Protein AF-A0A354J749-F1 (afdb_monomer_lite)

Sequence (103 aa):
MAEAYRGFKNGIGDCFTYFTVSQVLLDRAGIENIGLTREGGRTRHYWSLINCGEGWYHFDATPNKDHRESFYLTESEAEKLTEIRGNNYYVYDKTSIDVTPEE

Foldseek 3Di:
DVLLVVCVVPVDDAQVSQAVVVVVVCVVVVWDKDKFWFDFFDDIHIWIWTDPPPFTATGGPGQDPVNDDGHRHFPVRLVVVCVVVPRSHPHGDPVVDPGDTHD

Radius of gyration: 13.26 Å; chains: 1; bounding box: 29×29×32 Å

Structure (mmCIF, N/CA/C/O backbone):
data_AF-A0A354J749-F1
#
_entry.id   AF-A0A354J749-F1
#
loop_
_atom_site.group_PDB
_atom_site.id
_atom_site.type_symbol
_atom_site.label_atom_id
_atom_site.label_alt_id
_atom_site.label_comp_id
_atom_site.label_asym_id
_atom_site.label_entity_id
_atom_site.label_seq_id
_atom_site.pdbx_PDB_ins_code
_atom_site.Cartn_x
_atom_site.Cartn_y
_atom_site.Cartn_z
_atom_site.occupancy
_atom_site.B_iso_or_equiv
_atom_site.auth_seq_id
_atom_site.auth_comp_id
_atom_site.auth_asym_id
_atom_site.auth_atom_id
_atom_site.pdbx_PDB_model_num
ATOM 1 N N . MET A 1 1 ? -7.365 -3.901 -14.742 1.00 67.62 1 MET A N 1
ATOM 2 C CA . MET A 1 1 ? -7.446 -5.333 -15.123 1.00 67.62 1 MET A CA 1
ATOM 3 C C . MET A 1 1 ? -6.322 -5.808 -16.045 1.00 67.62 1 MET A C 1
ATOM 5 O O . MET A 1 1 ? -5.784 -6.872 -15.776 1.00 67.62 1 MET A O 1
ATOM 9 N N . ALA A 1 2 ? -5.937 -5.075 -17.102 1.00 89.12 2 ALA A N 1
ATOM 10 C CA . ALA A 1 2 ? -4.882 -5.536 -18.023 1.00 89.12 2 ALA A CA 1
ATOM 11 C C . ALA A 1 2 ? -3.532 -5.817 -17.329 1.00 89.12 2 ALA A C 1
ATOM 13 O O . ALA A 1 2 ? -2.897 -6.830 -17.614 1.00 89.12 2 ALA A O 1
ATOM 14 N N . GLU A 1 3 ? -3.134 -4.960 -16.382 1.00 91.94 3 GLU A N 1
ATOM 15 C CA . GLU A 1 3 ? -1.877 -5.131 -15.648 1.00 91.94 3 GLU A CA 1
ATOM 16 C C . GLU A 1 3 ? -1.909 -6.327 -14.684 1.00 91.94 3 GLU A C 1
ATOM 18 O O . GLU A 1 3 ? -1.020 -7.169 -14.728 1.00 91.94 3 GLU A O 1
ATOM 23 N N . ALA A 1 4 ? -2.985 -6.487 -13.909 1.00 89.19 4 ALA A N 1
ATOM 24 C CA . ALA A 1 4 ? -3.172 -7.663 -13.059 1.00 89.19 4 ALA A CA 1
ATOM 25 C C . ALA A 1 4 ? -3.111 -8.972 -13.870 1.00 89.19 4 ALA A C 1
ATOM 27 O O . ALA A 1 4 ? -2.426 -9.917 -13.485 1.00 89.19 4 ALA A O 1
ATOM 28 N N . TYR A 1 5 ? -3.760 -9.013 -15.041 1.00 91.62 5 TYR A N 1
ATOM 29 C CA . TYR A 1 5 ? -3.683 -10.162 -15.948 1.00 91.62 5 TYR A CA 1
ATOM 30 C C . TYR A 1 5 ? -2.244 -10.440 -16.410 1.00 91.62 5 TYR A C 1
ATOM 32 O O . TYR A 1 5 ? -1.817 -11.595 -16.418 1.00 91.62 5 TYR A O 1
ATOM 40 N N . ARG A 1 6 ? -1.481 -9.396 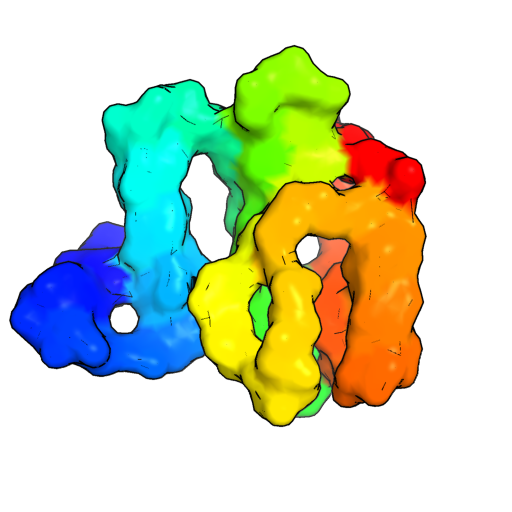-16.768 1.00 92.88 6 ARG A N 1
ATOM 41 C CA . ARG A 1 6 ? -0.061 -9.519 -17.131 1.00 92.88 6 ARG A CA 1
ATOM 42 C C . ARG A 1 6 ? 0.760 -10.086 -15.971 1.00 92.88 6 ARG A C 1
ATOM 44 O O . ARG A 1 6 ? 1.537 -11.011 -16.200 1.00 92.88 6 ARG A O 1
ATOM 51 N N . GLY A 1 7 ? 0.547 -9.576 -14.758 1.00 91.00 7 GLY A N 1
ATOM 52 C CA . GLY A 1 7 ? 1.196 -10.049 -13.536 1.00 91.00 7 GLY A CA 1
ATOM 53 C C . GLY A 1 7 ? 0.939 -11.533 -13.280 1.00 91.00 7 GLY A C 1
ATOM 54 O O . GLY A 1 7 ? 1.889 -12.302 -13.151 1.00 91.00 7 GLY A O 1
ATOM 55 N N . PHE A 1 8 ? -0.326 -11.967 -13.318 1.00 91.56 8 PHE A N 1
ATOM 56 C CA . PHE A 1 8 ? -0.682 -13.383 -13.164 1.00 91.56 8 PHE A CA 1
ATOM 57 C C . PHE A 1 8 ? -0.100 -14.273 -14.264 1.00 91.56 8 PHE A C 1
ATOM 59 O O . PHE A 1 8 ? 0.349 -15.382 -13.988 1.00 91.56 8 PHE A O 1
ATOM 66 N N . LYS A 1 9 ? -0.116 -13.809 -15.518 1.00 94.50 9 LYS A N 1
ATOM 67 C CA . LYS A 1 9 ? 0.330 -14.608 -16.664 1.00 94.50 9 LYS A CA 1
ATOM 68 C C . LYS A 1 9 ? 1.847 -14.778 -16.713 1.00 94.50 9 LYS A C 1
ATOM 70 O O . LYS A 1 9 ? 2.321 -15.855 -17.062 1.00 94.50 9 LYS A O 1
ATOM 75 N N . ASN A 1 10 ? 2.591 -13.713 -16.426 1.00 93.00 10 ASN A N 1
ATOM 76 C CA . ASN A 1 10 ? 4.032 -13.667 -16.665 1.00 93.00 10 ASN A CA 1
ATOM 77 C C . ASN A 1 10 ? 4.864 -13.826 -15.387 1.00 93.00 10 ASN A C 1
ATOM 79 O O . ASN A 1 10 ? 6.058 -14.086 -15.495 1.00 93.00 10 ASN A O 1
ATOM 83 N N . GLY A 1 11 ? 4.276 -13.639 -14.199 1.00 88.38 11 GLY A N 1
ATOM 84 C CA . GLY A 1 11 ? 4.992 -13.731 -12.921 1.00 88.38 11 GLY A CA 1
ATOM 85 C C . GLY A 1 11 ? 6.068 -12.656 -12.720 1.00 88.38 11 GLY A C 1
ATOM 86 O O . GLY A 1 11 ? 6.979 -12.843 -11.921 1.00 88.38 11 GLY A O 1
ATOM 87 N N . ILE A 1 12 ? 6.001 -11.550 -13.468 1.00 86.31 12 ILE A N 1
ATOM 88 C CA . ILE A 1 12 ? 6.964 -10.441 -13.431 1.00 86.31 12 ILE A CA 1
ATOM 89 C C . ILE A 1 12 ? 6.180 -9.135 -13.328 1.00 86.31 12 ILE A C 1
ATOM 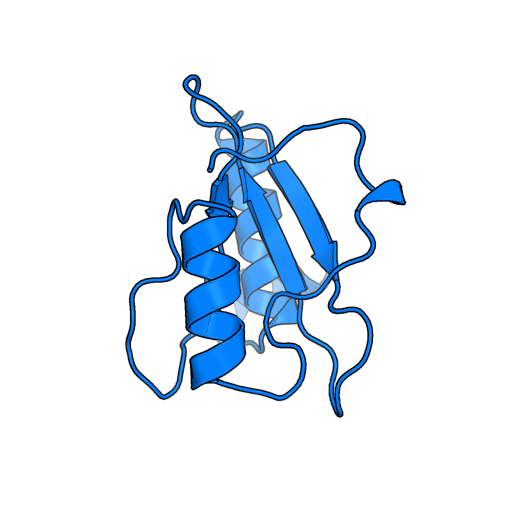91 O O . ILE A 1 12 ? 5.170 -8.970 -14.016 1.00 86.31 12 ILE A O 1
ATOM 95 N N . GLY A 1 13 ? 6.664 -8.202 -12.508 1.00 87.81 13 GLY A N 1
ATOM 96 C CA . GLY A 1 13 ? 5.993 -6.930 -12.287 1.00 87.81 13 GLY A CA 1
ATOM 97 C C . GLY A 1 13 ? 6.807 -5.905 -11.504 1.00 87.81 13 GLY A C 1
ATOM 98 O O . GLY A 1 13 ? 7.840 -6.212 -10.909 1.00 87.81 13 GLY A O 1
ATOM 99 N N . ASP A 1 14 ? 6.304 -4.678 -11.521 1.00 89.06 14 ASP A N 1
ATOM 100 C CA . ASP A 1 14 ? 6.731 -3.545 -10.699 1.00 89.06 14 ASP A CA 1
ATOM 101 C C . ASP A 1 14 ? 5.676 -3.212 -9.624 1.00 89.06 14 ASP A C 1
ATOM 103 O O . ASP A 1 14 ? 4.684 -3.928 -9.484 1.00 89.06 14 ASP A O 1
ATOM 107 N N . CYS A 1 15 ? 5.868 -2.120 -8.871 1.00 89.38 15 CYS A N 1
ATOM 108 C CA . CYS A 1 15 ? 4.931 -1.687 -7.822 1.00 89.38 15 CYS A CA 1
ATOM 109 C C . CYS A 1 15 ? 3.473 -1.613 -8.305 1.00 89.38 15 CYS A C 1
ATOM 111 O O . CYS A 1 15 ? 2.572 -2.092 -7.625 1.00 89.38 15 CYS A O 1
ATOM 113 N N . PHE A 1 16 ? 3.233 -1.102 -9.517 1.00 91.94 16 PHE A N 1
ATOM 114 C CA . PHE A 1 16 ? 1.889 -1.012 -10.079 1.00 91.94 16 PHE A CA 1
ATOM 115 C C . PHE A 1 16 ? 1.317 -2.399 -10.402 1.00 91.94 16 PHE A C 1
ATOM 117 O O . PHE A 1 16 ? 0.128 -2.660 -10.209 1.00 91.94 16 PHE A O 1
ATOM 124 N N . THR A 1 17 ? 2.169 -3.324 -10.836 1.00 93.94 17 THR A N 1
ATOM 125 C CA . THR A 1 17 ? 1.777 -4.716 -11.069 1.00 93.94 17 THR A CA 1
ATOM 126 C C . THR A 1 17 ? 1.375 -5.414 -9.768 1.00 93.94 17 THR A C 1
ATOM 128 O O . THR A 1 17 ? 0.285 -5.977 -9.700 1.00 93.94 17 THR A O 1
ATOM 131 N N . TYR A 1 18 ? 2.201 -5.335 -8.717 1.00 92.94 18 TYR A N 1
ATOM 132 C CA . TYR A 1 18 ? 1.888 -5.935 -7.411 1.00 92.94 18 TYR A CA 1
ATOM 133 C C . TYR A 1 18 ? 0.618 -5.340 -6.801 1.00 92.94 18 TYR A C 1
ATOM 135 O O . TYR A 1 18 ? -0.250 -6.083 -6.342 1.00 92.94 18 TYR A O 1
ATOM 143 N N . PHE A 1 19 ? 0.475 -4.016 -6.863 1.00 95.19 19 PHE A N 1
ATOM 144 C CA . PHE A 1 19 ? -0.722 -3.303 -6.428 1.00 95.19 19 PHE A CA 1
ATOM 145 C C . PHE A 1 19 ? -1.980 -3.799 -7.159 1.00 95.19 19 PHE A C 1
ATOM 147 O O . PHE A 1 19 ? -2.940 -4.228 -6.522 1.00 95.19 19 PHE A O 1
ATOM 154 N N . THR A 1 20 ? -1.968 -3.819 -8.497 1.00 95.31 20 THR A N 1
ATOM 155 C CA . THR A 1 20 ? -3.153 -4.216 -9.278 1.00 95.31 20 THR A CA 1
ATOM 156 C C . THR A 1 20 ? -3.507 -5.692 -9.123 1.00 95.31 20 THR A C 1
ATOM 158 O O . THR A 1 20 ? -4.691 -6.024 -9.072 1.00 95.31 20 THR A O 1
ATOM 161 N N . VAL A 1 21 ? -2.514 -6.583 -9.038 1.00 95.44 21 VAL A N 1
ATOM 162 C CA . VAL A 1 21 ? -2.738 -8.002 -8.723 1.00 95.44 21 VAL A CA 1
ATOM 163 C C . VAL A 1 21 ? -3.398 -8.135 -7.357 1.00 95.44 21 VAL A C 1
ATOM 165 O O . VAL A 1 21 ? -4.377 -8.868 -7.222 1.00 95.44 21 VAL A O 1
ATOM 168 N N . SER A 1 22 ? -2.900 -7.404 -6.362 1.00 95.31 22 SER A N 1
ATOM 169 C CA . SER A 1 22 ? -3.415 -7.518 -5.005 1.00 95.31 22 SER A CA 1
ATOM 170 C C . SER A 1 22 ? -4.834 -6.979 -4.868 1.00 95.31 22 SER A C 1
ATOM 172 O O . SER A 1 22 ? -5.653 -7.670 -4.275 1.00 95.31 22 SER A O 1
ATOM 174 N N . GLN A 1 23 ? -5.174 -5.836 -5.478 1.00 96.19 23 GLN A N 1
ATOM 175 C CA . GLN A 1 23 ? -6.562 -5.346 -5.473 1.00 96.19 23 GLN A CA 1
ATOM 176 C C . GLN A 1 23 ? -7.530 -6.378 -6.059 1.00 96.19 23 GLN A C 1
ATOM 178 O O . GLN A 1 23 ? -8.548 -6.679 -5.450 1.00 96.19 23 GLN A O 1
ATOM 183 N N . VAL A 1 24 ? -7.174 -7.019 -7.181 1.00 96.75 24 VAL A N 1
ATOM 184 C CA . VAL A 1 24 ? -8.019 -8.072 -7.773 1.00 96.75 24 VAL A CA 1
ATOM 185 C C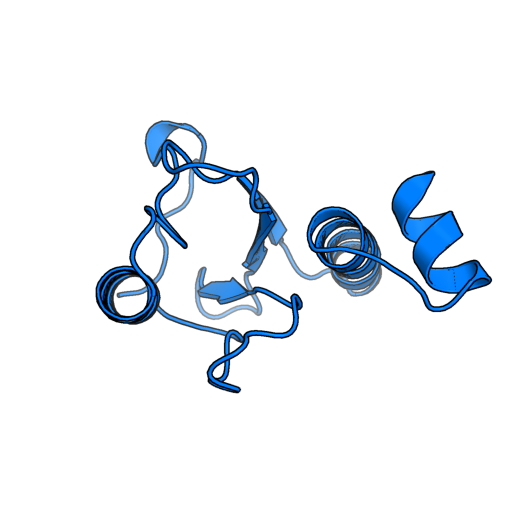 . VAL A 1 24 ? -8.209 -9.258 -6.822 1.00 96.75 24 VAL A C 1
ATOM 187 O O . VAL A 1 24 ? -9.299 -9.826 -6.770 1.00 96.75 24 VAL A O 1
ATOM 190 N N . LEU A 1 25 ? -7.170 -9.656 -6.083 1.00 96.25 25 LEU A N 1
ATOM 191 C CA . LEU A 1 25 ? -7.269 -10.744 -5.106 1.00 96.25 25 LEU A CA 1
ATOM 192 C C . LEU A 1 25 ? -8.114 -10.352 -3.888 1.00 96.25 25 LEU A C 1
ATOM 194 O O . LEU A 1 25 ? -8.939 -11.155 -3.457 1.00 96.25 25 LEU A O 1
ATOM 198 N N . LEU A 1 26 ? -7.938 -9.134 -3.374 1.00 96.94 26 LEU A N 1
ATOM 199 C CA . LEU A 1 26 ? -8.697 -8.585 -2.248 1.00 96.94 26 LEU A CA 1
ATOM 200 C C . LEU A 1 26 ? -10.184 -8.466 -2.600 1.00 96.94 26 LEU A C 1
ATOM 202 O O . LEU A 1 26 ? -11.021 -9.021 -1.888 1.00 96.94 26 LEU A O 1
ATOM 206 N N . ASP A 1 27 ? -10.504 -7.886 -3.759 1.00 96.81 27 ASP A N 1
ATOM 207 C CA . ASP A 1 27 ? -11.871 -7.806 -4.286 1.00 96.81 27 ASP A CA 1
ATOM 208 C C . ASP A 1 27 ? -12.499 -9.199 -4.405 1.00 96.81 27 ASP A C 1
ATOM 210 O O . ASP A 1 27 ? -13.651 -9.428 -4.031 1.00 96.81 27 ASP A O 1
ATOM 214 N N . ARG A 1 28 ? -11.731 -10.176 -4.907 1.00 96.69 28 ARG A N 1
ATOM 215 C CA . ARG A 1 28 ? -12.206 -11.554 -5.081 1.00 96.69 28 ARG A CA 1
ATOM 216 C C . ARG A 1 28 ? -12.422 -12.281 -3.754 1.00 96.69 28 ARG A C 1
ATOM 218 O O . ARG A 1 28 ? -13.257 -13.189 -3.715 1.00 96.69 28 ARG A O 1
ATOM 225 N N . ALA A 1 29 ? -11.672 -11.904 -2.722 1.00 96.81 29 ALA A N 1
ATOM 226 C CA . ALA A 1 29 ? -11.811 -12.386 -1.353 1.00 96.81 29 ALA A CA 1
ATOM 227 C C . ALA A 1 29 ? -12.911 -11.648 -0.567 1.00 96.81 29 ALA A C 1
ATOM 229 O O . ALA A 1 29 ? -13.272 -12.101 0.516 1.00 96.81 29 ALA A O 1
ATOM 230 N N . GLY A 1 30 ? -13.462 -10.555 -1.107 1.00 97.00 30 GLY A N 1
ATOM 231 C CA . GLY A 1 30 ? -14.443 -9.718 -0.416 1.00 97.00 30 GLY A CA 1
ATOM 232 C C . GLY A 1 30 ? -13.831 -8.837 0.676 1.00 97.00 30 GLY A C 1
ATOM 233 O O . GLY A 1 30 ? -14.535 -8.465 1.608 1.00 97.00 30 GLY A O 1
ATOM 234 N N . ILE A 1 31 ? -12.534 -8.535 0.580 1.00 97.38 31 ILE A N 1
ATOM 235 C CA . ILE A 1 31 ? -11.832 -7.640 1.502 1.00 97.38 31 ILE A CA 1
ATOM 236 C C . ILE A 1 31 ? -11.918 -6.222 0.943 1.00 97.38 31 ILE A C 1
ATOM 238 O O . ILE A 1 31 ? -11.478 -5.956 -0.181 1.00 97.38 31 ILE A O 1
ATOM 242 N N . GLU A 1 32 ? -12.483 -5.310 1.731 1.00 97.50 32 GLU A N 1
ATOM 243 C CA . GLU A 1 32 ? -12.568 -3.902 1.360 1.00 97.50 32 GLU A CA 1
ATOM 244 C C . GLU A 1 32 ? -11.163 -3.324 1.217 1.00 97.50 32 GLU A C 1
ATOM 246 O O . GLU A 1 32 ? -10.292 -3.543 2.063 1.00 97.50 32 GLU A O 1
ATOM 251 N N . ASN A 1 33 ? -10.924 -2.610 0.120 1.00 97.31 33 ASN A N 1
ATOM 252 C CA . ASN A 1 33 ? -9.616 -2.054 -0.164 1.00 97.31 33 ASN A CA 1
ATOM 253 C C . ASN A 1 33 ? -9.712 -0.753 -0.967 1.00 97.31 33 ASN A C 1
ATOM 255 O O . ASN A 1 33 ? -10.553 -0.612 -1.853 1.00 97.31 33 ASN A O 1
ATOM 259 N N . ILE A 1 34 ? -8.834 0.199 -0.652 1.00 97.12 34 ILE A N 1
ATOM 260 C CA . ILE A 1 34 ? -8.749 1.512 -1.299 1.00 97.12 34 ILE A CA 1
ATOM 261 C C . ILE A 1 34 ? -7.346 1.669 -1.863 1.00 97.12 34 ILE A C 1
ATOM 263 O O . ILE A 1 34 ? -6.358 1.504 -1.151 1.00 97.12 34 ILE A O 1
ATOM 267 N N . GLY A 1 35 ? -7.247 1.985 -3.152 1.00 96.50 35 GLY A N 1
ATOM 268 C CA . GLY A 1 35 ? -5.962 2.206 -3.799 1.00 96.50 35 GLY A CA 1
ATOM 269 C C . GLY A 1 35 ? -5.393 3.580 -3.472 1.00 96.50 35 GLY A C 1
ATOM 270 O O . GLY A 1 35 ? -6.072 4.587 -3.640 1.00 96.50 35 GLY A O 1
ATOM 271 N N . LEU A 1 36 ? -4.127 3.616 -3.068 1.00 96.62 36 LEU A N 1
ATOM 272 C CA . LEU A 1 36 ? -3.386 4.834 -2.773 1.00 96.62 36 LEU A CA 1
ATOM 273 C C . LEU A 1 36 ? -2.256 5.038 -3.778 1.00 96.62 36 LEU A C 1
ATOM 275 O O . LEU A 1 36 ? -1.665 4.095 -4.309 1.00 96.62 36 LEU A O 1
ATOM 279 N N . THR A 1 37 ? -1.959 6.306 -4.044 1.00 95.50 37 THR A N 1
ATOM 280 C CA . THR A 1 37 ? -0.839 6.722 -4.889 1.00 95.50 37 THR A CA 1
ATOM 281 C C . THR A 1 37 ? 0.002 7.725 -4.127 1.00 95.50 37 THR A C 1
ATOM 283 O O . THR A 1 37 ? -0.540 8.636 -3.503 1.00 95.50 37 THR A O 1
ATOM 286 N N . ARG A 1 38 ? 1.327 7.586 -4.217 1.00 94.88 38 ARG A N 1
ATOM 287 C CA . ARG A 1 38 ? 2.237 8.521 -3.557 1.00 94.88 38 ARG A CA 1
ATOM 288 C C . ARG A 1 38 ? 2.011 9.958 -4.025 1.00 94.88 38 ARG A C 1
ATOM 290 O O . ARG A 1 38 ? 2.061 10.236 -5.226 1.00 94.88 38 ARG A O 1
ATOM 297 N N . GLU A 1 39 ? 1.924 10.862 -3.057 1.00 95.56 39 GLU A N 1
ATOM 298 C CA . GLU A 1 39 ? 2.000 12.301 -3.245 1.00 95.56 39 GLU A CA 1
ATOM 299 C C . GLU A 1 39 ? 3.430 12.820 -3.005 1.00 95.56 39 GLU A C 1
ATOM 301 O O . GLU A 1 39 ? 4.067 12.619 -1.966 1.00 95.56 39 GLU A O 1
ATOM 306 N N . GLY A 1 40 ? 3.974 13.498 -4.016 1.00 90.62 40 GLY A N 1
ATOM 307 C CA . GLY A 1 40 ? 5.363 13.948 -4.015 1.00 90.62 40 GLY A CA 1
ATOM 308 C C . GLY A 1 40 ? 6.383 12.818 -4.227 1.00 90.62 40 GLY A C 1
ATOM 309 O O . GLY A 1 40 ? 6.088 11.754 -4.772 1.00 90.62 40 GLY A O 1
ATOM 310 N N . GLY A 1 41 ? 7.637 13.073 -3.849 1.00 88.50 41 GLY A N 1
ATOM 311 C CA . GLY A 1 41 ? 8.758 12.176 -4.144 1.00 88.50 41 GLY A CA 1
ATOM 312 C C . GLY A 1 41 ? 9.193 12.175 -5.620 1.00 88.50 41 GLY A C 1
ATOM 313 O O . GLY A 1 41 ? 8.686 12.907 -6.465 1.00 88.50 41 GLY A O 1
ATOM 314 N N . ARG A 1 42 ? 10.213 11.371 -5.932 1.00 89.44 42 ARG A N 1
ATOM 315 C CA . ARG A 1 42 ? 10.901 11.340 -7.239 1.00 89.44 42 ARG A CA 1
ATOM 316 C C . ARG A 1 42 ? 10.312 10.349 -8.242 1.00 89.44 42 ARG A C 1
ATOM 318 O O . ARG A 1 42 ? 10.605 10.444 -9.429 1.00 89.44 42 ARG A O 1
ATOM 325 N N . THR A 1 43 ? 9.560 9.355 -7.778 1.00 89.69 43 THR A N 1
ATOM 326 C CA . THR A 1 43 ? 8.996 8.286 -8.620 1.00 89.69 43 THR A CA 1
ATOM 327 C C . THR A 1 43 ? 7.500 8.138 -8.346 1.00 89.69 43 THR A C 1
ATOM 329 O O . THR A 1 43 ? 6.952 8.832 -7.491 1.00 89.69 43 THR A O 1
ATOM 332 N N . ARG A 1 44 ? 6.816 7.195 -8.996 1.00 91.06 44 ARG A N 1
ATOM 333 C CA . ARG A 1 44 ? 5.452 6.785 -8.609 1.00 91.06 44 ARG A CA 1
ATOM 334 C C . ARG A 1 44 ? 5.508 5.557 -7.705 1.00 91.06 44 ARG A C 1
ATOM 336 O O . ARG A 1 44 ? 6.434 4.761 -7.839 1.00 91.06 44 ARG A O 1
ATOM 343 N N . HIS A 1 45 ? 4.577 5.470 -6.765 1.00 94.62 45 HIS A N 1
ATOM 344 C CA . HIS A 1 45 ? 4.408 4.324 -5.874 1.00 94.62 45 HIS A CA 1
ATOM 345 C C . HIS A 1 45 ? 2.918 4.112 -5.635 1.00 94.62 45 HIS A C 1
ATOM 347 O O . HIS A 1 45 ? 2.176 5.096 -5.580 1.00 94.62 45 HIS A O 1
ATOM 353 N N . TYR A 1 46 ? 2.511 2.850 -5.543 1.00 95.38 46 TYR A N 1
ATOM 354 C CA . TYR A 1 46 ? 1.118 2.429 -5.441 1.00 95.38 46 TYR A CA 1
ATOM 355 C C . TYR A 1 46 ? 1.004 1.338 -4.385 1.00 95.38 46 TYR A C 1
ATOM 357 O O . TYR A 1 46 ? 1.789 0.392 -4.398 1.00 95.38 46 TYR A O 1
ATOM 365 N N . TRP A 1 47 ? 0.024 1.468 -3.501 1.00 96.56 47 TRP A N 1
ATOM 366 C CA . TRP A 1 47 ? -0.297 0.485 -2.467 1.00 96.56 47 TRP A CA 1
ATOM 367 C C . TRP A 1 47 ? -1.788 0.587 -2.126 1.00 96.56 47 TRP A C 1
ATOM 369 O O . TRP A 1 47 ? -2.532 1.293 -2.812 1.00 96.56 47 TRP A O 1
ATOM 379 N N . SER A 1 48 ? -2.261 -0.130 -1.112 1.00 97.38 48 SER A N 1
ATOM 380 C CA . SER A 1 48 ? -3.664 -0.071 -0.698 1.00 97.38 48 SER A CA 1
ATOM 381 C C . SER A 1 48 ? -3.818 0.154 0.798 1.00 97.38 48 SER A C 1
ATOM 383 O O . SER A 1 48 ? -2.952 -0.229 1.579 1.00 97.38 48 SER A O 1
ATOM 385 N N . LEU A 1 49 ? -4.944 0.737 1.193 1.00 97.81 49 LEU A N 1
ATOM 386 C CA . LEU A 1 49 ? -5.530 0.487 2.505 1.00 97.81 49 LEU A CA 1
ATOM 387 C C . LEU A 1 49 ? -6.451 -0.725 2.392 1.00 97.81 49 LEU A C 1
ATOM 389 O O . LEU A 1 49 ? -7.128 -0.874 1.373 1.00 97.81 49 LEU A O 1
ATOM 393 N N . ILE A 1 50 ? -6.480 -1.574 3.411 1.00 97.81 50 ILE A N 1
ATOM 394 C CA . ILE A 1 50 ? -7.368 -2.737 3.490 1.00 97.81 50 ILE A CA 1
ATOM 395 C C . ILE A 1 50 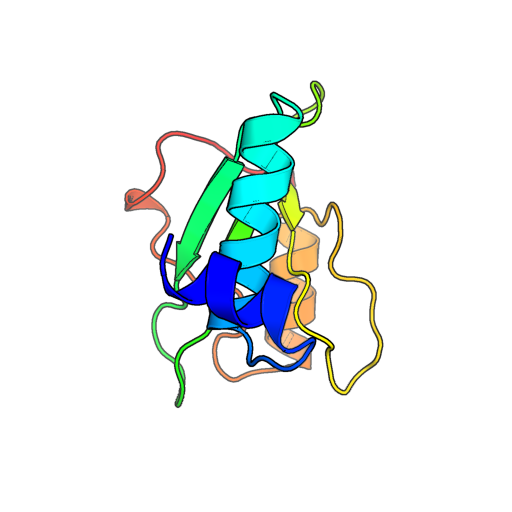? -8.108 -2.753 4.823 1.00 97.81 50 ILE A C 1
ATOM 397 O O . ILE A 1 50 ? -7.550 -2.336 5.836 1.00 97.81 50 ILE A O 1
ATOM 401 N N . ASN A 1 51 ? -9.335 -3.271 4.818 1.00 97.12 51 ASN A N 1
ATOM 402 C CA . ASN A 1 51 ? -10.111 -3.521 6.028 1.00 97.12 51 ASN A CA 1
ATOM 403 C C . ASN A 1 51 ? -10.508 -4.998 6.115 1.00 97.12 51 ASN A C 1
ATOM 405 O O . ASN A 1 51 ? -11.330 -5.493 5.344 1.00 97.12 51 ASN A O 1
ATOM 409 N N . CYS A 1 52 ? -9.911 -5.699 7.080 1.00 95.00 52 CYS A N 1
ATOM 410 C CA . CYS A 1 52 ? -10.178 -7.112 7.362 1.00 95.00 52 CYS A CA 1
ATOM 411 C C . CYS A 1 52 ? -11.256 -7.320 8.446 1.00 95.00 52 CYS A C 1
ATOM 413 O O . CYS A 1 52 ? -11.470 -8.452 8.877 1.00 95.00 52 CYS A O 1
ATOM 415 N N . GLY A 1 53 ? -11.932 -6.250 8.881 1.00 94.38 53 GLY A N 1
ATOM 416 C CA . GLY A 1 53 ? -13.002 -6.265 9.884 1.00 94.38 53 GLY A CA 1
ATOM 417 C C . GLY A 1 53 ? -12.681 -5.519 11.183 1.00 94.38 53 GLY A C 1
ATOM 418 O O . GLY A 1 53 ? -13.560 -5.404 12.033 1.00 94.38 53 GLY A O 1
ATOM 419 N N . GLU A 1 54 ? -11.458 -5.012 11.340 1.00 93.06 54 GLU A N 1
ATOM 420 C CA . GLU A 1 54 ? -10.983 -4.366 12.576 1.00 93.06 54 GLU A CA 1
ATOM 421 C C . GLU A 1 54 ? -10.648 -2.881 12.400 1.00 93.06 54 GLU A C 1
ATOM 423 O O . GLU A 1 54 ? -10.460 -2.193 13.395 1.00 93.06 54 GLU A O 1
ATOM 428 N N . GLY A 1 55 ? -10.588 -2.386 11.162 1.00 95.75 55 GLY A N 1
ATOM 429 C CA . GLY A 1 55 ? -10.110 -1.041 10.857 1.00 95.75 55 GLY A CA 1
ATOM 430 C C . GLY A 1 55 ? -9.387 -0.989 9.516 1.00 95.75 55 GLY A C 1
ATOM 431 O O . GLY A 1 55 ? -9.281 -1.996 8.811 1.00 95.75 55 GLY A O 1
ATOM 432 N N . TRP A 1 56 ? -8.895 0.192 9.153 1.00 97.94 56 TRP A N 1
ATOM 433 C CA . TRP A 1 56 ? -8.184 0.417 7.896 1.00 97.94 56 TRP A CA 1
ATOM 434 C C . TRP A 1 56 ? -6.675 0.438 8.121 1.00 97.94 56 TRP A C 1
ATOM 436 O O . TRP A 1 56 ? -6.166 1.275 8.859 1.00 97.94 56 TRP A O 1
ATOM 446 N N . TYR A 1 57 ? -5.956 -0.450 7.437 1.00 98.12 57 TYR A N 1
ATOM 447 C CA . TYR A 1 57 ? -4.506 -0.596 7.573 1.00 98.12 57 TYR A CA 1
ATOM 448 C C . TYR A 1 57 ? -3.802 -0.525 6.224 1.00 98.12 57 TYR A C 1
ATOM 450 O O . TYR A 1 57 ? -4.350 -0.927 5.194 1.00 98.12 57 TYR A O 1
ATOM 458 N N . HIS A 1 58 ? -2.551 -0.072 6.223 1.00 97.62 58 HIS A N 1
ATOM 459 C CA . HIS A 1 58 ? -1.718 -0.041 5.029 1.00 97.62 58 HIS A CA 1
ATOM 460 C C . HIS A 1 58 ? -1.260 -1.437 4.622 1.00 97.62 58 HIS A C 1
ATOM 462 O O . HIS A 1 58 ? -0.781 -2.243 5.422 1.00 97.62 58 HIS A O 1
ATOM 468 N N . PHE A 1 59 ? -1.342 -1.682 3.323 1.00 97.12 59 PHE A N 1
ATOM 469 C CA . PHE A 1 59 ? -0.929 -2.907 2.678 1.00 97.12 59 PHE A CA 1
ATOM 470 C C . PHE A 1 59 ? -0.174 -2.596 1.383 1.00 97.12 59 PHE A C 1
ATOM 472 O O . PHE A 1 59 ? -0.733 -2.093 0.406 1.00 97.12 59 PHE A O 1
ATOM 479 N N . ASP A 1 60 ? 1.112 -2.931 1.371 1.00 95.75 60 ASP A N 1
ATOM 480 C CA . ASP A 1 60 ? 1.991 -2.804 0.217 1.00 95.75 60 ASP A CA 1
ATOM 481 C C . ASP A 1 60 ? 2.682 -4.141 -0.059 1.00 95.75 60 ASP A C 1
ATOM 483 O O . ASP A 1 60 ? 3.551 -4.590 0.690 1.00 95.75 60 ASP A O 1
ATOM 487 N N . ALA A 1 61 ? 2.288 -4.777 -1.162 1.00 92.50 61 ALA A N 1
ATOM 488 C CA . ALA A 1 61 ? 2.854 -6.040 -1.626 1.00 92.50 61 ALA A CA 1
ATOM 489 C C . ALA A 1 61 ? 4.181 -5.870 -2.389 1.00 92.50 61 ALA A C 1
ATOM 491 O O . ALA A 1 61 ? 4.781 -6.861 -2.810 1.00 92.50 61 ALA A O 1
ATOM 492 N N . THR A 1 62 ? 4.635 -4.634 -2.618 1.00 90.38 62 THR A N 1
ATOM 493 C CA . THR A 1 62 ? 5.867 -4.365 -3.358 1.00 90.38 62 THR A CA 1
ATOM 494 C C . THR A 1 62 ? 7.080 -4.780 -2.523 1.00 90.38 62 THR A C 1
ATOM 496 O O . THR A 1 62 ? 7.260 -4.277 -1.412 1.00 90.38 62 THR A O 1
ATOM 499 N N . PRO A 1 63 ? 7.975 -5.642 -3.044 1.00 86.25 63 PRO A N 1
ATOM 500 C CA . PRO A 1 63 ? 9.194 -6.004 -2.334 1.00 86.25 63 PRO A CA 1
ATOM 501 C C . PRO A 1 63 ? 10.057 -4.776 -2.032 1.00 86.25 63 PRO A C 1
ATOM 503 O O . PRO A 1 63 ? 10.517 -4.066 -2.931 1.00 86.25 63 PRO A O 1
ATOM 506 N N . ASN A 1 64 ? 10.302 -4.551 -0.747 1.00 85.75 64 ASN A N 1
ATOM 507 C CA . ASN A 1 64 ? 11.085 -3.428 -0.263 1.00 85.75 64 ASN A CA 1
ATOM 508 C C . ASN A 1 64 ? 12.565 -3.798 -0.112 1.00 85.75 64 ASN A C 1
ATOM 510 O O . ASN A 1 64 ? 12.904 -4.906 0.299 1.00 85.75 64 ASN A O 1
ATOM 514 N N . LYS A 1 65 ? 13.466 -2.849 -0.405 1.00 84.44 65 LYS A N 1
ATOM 515 C CA . LYS A 1 65 ? 14.928 -3.049 -0.295 1.00 84.44 65 LYS A CA 1
ATOM 516 C C . LYS A 1 65 ? 15.397 -3.342 1.130 1.00 84.44 65 LYS A C 1
ATOM 518 O O . LYS A 1 65 ? 16.451 -3.937 1.312 1.00 84.44 65 LYS A O 1
ATOM 523 N N . ASP A 1 66 ? 14.652 -2.860 2.117 1.00 86.94 66 ASP A N 1
ATOM 524 C CA . ASP A 1 66 ? 14.942 -3.052 3.536 1.00 86.94 66 ASP A CA 1
ATOM 525 C C . ASP A 1 66 ? 14.360 -4.358 4.094 1.00 86.94 66 ASP A C 1
ATOM 527 O O . ASP A 1 66 ? 14.580 -4.652 5.266 1.00 86.94 66 ASP A O 1
ATOM 531 N N . HIS A 1 67 ? 13.634 -5.130 3.272 1.00 84.44 67 HIS A N 1
ATOM 532 C CA . HIS A 1 67 ? 12.960 -6.375 3.647 1.00 84.44 67 HIS A CA 1
ATOM 533 C C . HIS A 1 67 ? 12.058 -6.255 4.887 1.00 84.44 67 HIS A C 1
ATOM 535 O O . HIS A 1 67 ? 11.777 -7.257 5.544 1.00 84.44 67 HIS A O 1
ATOM 541 N N . ARG A 1 68 ? 11.602 -5.040 5.214 1.00 87.38 68 ARG A N 1
ATOM 542 C CA . ARG A 1 68 ? 10.643 -4.820 6.297 1.00 87.38 68 ARG A CA 1
ATOM 543 C C . ARG A 1 68 ? 9.246 -5.208 5.840 1.00 87.38 68 ARG A C 1
ATOM 545 O O . ARG A 1 68 ? 8.894 -4.999 4.676 1.00 87.38 68 ARG A O 1
ATOM 552 N N . GLU A 1 69 ? 8.471 -5.742 6.775 1.00 88.38 69 GLU A N 1
ATOM 553 C CA . GLU A 1 69 ? 7.065 -6.053 6.556 1.00 88.38 69 GLU A CA 1
ATOM 554 C C . GLU A 1 69 ? 6.282 -4.774 6.240 1.00 88.38 69 GLU A C 1
ATOM 556 O O . GLU A 1 69 ? 6.533 -3.708 6.805 1.00 88.38 69 GLU A O 1
ATOM 561 N N . SER A 1 70 ? 5.379 -4.881 5.271 1.00 92.38 70 SER A N 1
ATOM 562 C CA . SER A 1 70 ? 4.517 -3.793 4.807 1.00 92.38 70 SER A CA 1
ATOM 563 C C . SER A 1 70 ? 3.065 -4.245 4.683 1.00 92.38 70 SER A C 1
ATOM 565 O O . SER A 1 70 ? 2.334 -3.826 3.787 1.00 92.38 70 SER A O 1
ATOM 567 N N . PHE A 1 71 ? 2.670 -5.145 5.581 1.00 94.25 71 PHE A N 1
ATOM 568 C CA . PHE A 1 71 ? 1.333 -5.702 5.689 1.00 94.25 71 PHE A CA 1
ATOM 569 C C . PHE A 1 71 ? 0.700 -5.239 7.000 1.00 94.25 71 PHE A C 1
ATOM 571 O O . PHE A 1 71 ? 1.333 -5.349 8.044 1.00 94.25 71 PHE A O 1
ATOM 578 N N . TYR A 1 72 ? -0.547 -4.769 6.925 1.00 94.75 72 TYR A N 1
ATOM 579 C CA . TYR A 1 72 ? -1.364 -4.384 8.078 1.00 94.75 72 TYR A CA 1
ATOM 580 C C . TYR A 1 72 ? -0.711 -3.322 8.977 1.00 94.75 72 TYR A C 1
ATOM 582 O O . TYR A 1 72 ? -0.782 -3.402 10.199 1.00 94.75 72 TYR A O 1
ATOM 590 N N . LEU A 1 73 ? -0.051 -2.338 8.359 1.00 96.81 73 LEU A N 1
ATOM 591 C CA . LEU A 1 73 ? 0.608 -1.267 9.104 1.00 96.81 73 LEU A CA 1
ATOM 592 C C . LEU A 1 73 ? -0.402 -0.204 9.523 1.00 96.81 73 LEU A C 1
ATOM 594 O O . LEU A 1 73 ? -1.286 0.157 8.737 1.00 96.81 73 LEU A O 1
ATOM 598 N N . THR A 1 74 ? -0.212 0.352 10.712 1.00 97.31 74 THR A N 1
ATOM 599 C CA . THR A 1 74 ? -0.916 1.572 11.117 1.00 97.31 74 THR A CA 1
ATOM 600 C C . THR A 1 74 ? -0.383 2.797 10.365 1.00 97.31 74 THR A C 1
ATOM 602 O O . THR A 1 74 ? 0.693 2.756 9.755 1.00 97.31 74 THR A O 1
ATOM 605 N N . GLU A 1 75 ? -1.112 3.910 10.410 1.00 96.75 75 GLU A N 1
ATOM 606 C CA . GLU A 1 75 ? -0.672 5.197 9.866 1.00 96.75 75 GLU A CA 1
ATOM 607 C C . GLU A 1 75 ? 0.664 5.612 10.506 1.00 96.75 75 GLU A C 1
ATOM 609 O O . GLU A 1 75 ? 1.622 5.906 9.789 1.00 96.75 75 GLU A O 1
ATOM 614 N N . SER A 1 76 ? 0.801 5.513 11.837 1.00 96.81 76 SER A N 1
ATOM 615 C CA . SER A 1 76 ? 2.059 5.837 12.533 1.00 96.81 76 SER A CA 1
ATOM 616 C C . SER A 1 76 ? 3.228 4.942 12.104 1.00 96.81 76 SER A C 1
ATOM 618 O O . SER A 1 76 ? 4.386 5.370 12.071 1.00 96.81 76 SER A O 1
ATOM 620 N N . GLU A 1 77 ? 2.976 3.666 11.812 1.00 96.62 77 GLU A N 1
ATOM 621 C CA . GLU A 1 77 ? 4.003 2.754 11.301 1.00 96.62 77 GLU A CA 1
ATOM 622 C C . GLU A 1 77 ? 4.399 3.087 9.859 1.00 96.62 77 GLU A C 1
ATOM 624 O O . GLU A 1 77 ? 5.593 3.090 9.532 1.00 96.62 77 GLU A O 1
ATOM 629 N N . ALA A 1 78 ? 3.428 3.430 9.008 1.00 96.00 78 ALA A N 1
ATOM 630 C CA . ALA A 1 78 ? 3.669 3.888 7.643 1.00 96.00 78 ALA A CA 1
ATOM 631 C C . ALA A 1 78 ? 4.453 5.215 7.613 1.00 96.00 78 ALA A C 1
ATOM 633 O O . ALA A 1 78 ? 5.373 5.378 6.800 1.00 96.00 78 ALA A O 1
ATOM 634 N N . GLU A 1 79 ? 4.172 6.136 8.536 1.00 95.81 79 GLU A N 1
ATOM 635 C CA . GLU A 1 79 ? 4.927 7.379 8.721 1.00 95.81 79 GLU A CA 1
ATOM 636 C C . GLU A 1 79 ? 6.381 7.097 9.130 1.00 95.81 79 GLU A C 1
ATOM 638 O O . GLU A 1 79 ? 7.313 7.553 8.460 1.00 95.81 79 GLU A O 1
ATOM 643 N N . LYS A 1 80 ? 6.611 6.241 10.135 1.00 95.31 80 LYS A N 1
ATOM 644 C CA . LYS A 1 80 ? 7.972 5.831 10.546 1.00 95.31 80 LYS A CA 1
ATOM 645 C C . LYS A 1 80 ? 8.752 5.187 9.400 1.00 95.31 80 LYS A C 1
ATOM 647 O O . LYS A 1 80 ? 9.935 5.473 9.202 1.00 95.31 80 LYS A O 1
ATOM 652 N N . LEU A 1 81 ? 8.118 4.310 8.619 1.00 94.12 81 LEU A N 1
ATOM 653 C CA . LEU A 1 81 ? 8.763 3.718 7.444 1.00 94.12 81 LEU A CA 1
ATOM 654 C C . LEU A 1 81 ? 9.050 4.762 6.362 1.00 94.12 81 LEU A C 1
ATOM 656 O O . LEU A 1 81 ? 10.076 4.666 5.686 1.00 94.12 81 LEU A O 1
ATOM 660 N N . THR A 1 82 ? 8.186 5.764 6.211 1.00 94.56 82 THR A N 1
ATOM 661 C CA . THR A 1 82 ? 8.404 6.889 5.297 1.00 94.56 82 THR A CA 1
ATOM 662 C C . THR A 1 82 ? 9.628 7.705 5.691 1.00 94.56 82 THR A C 1
ATOM 664 O O . THR A 1 82 ? 10.419 8.049 4.813 1.00 94.56 82 THR A O 1
ATOM 667 N N . GLU A 1 83 ? 9.849 7.959 6.980 1.00 94.31 83 GLU A N 1
ATOM 668 C CA . GLU A 1 83 ? 11.057 8.638 7.466 1.00 94.31 83 GLU A CA 1
ATOM 669 C C . GLU A 1 83 ? 12.327 7.829 7.170 1.00 94.31 83 GLU A C 1
ATOM 671 O O . GLU A 1 83 ? 13.321 8.376 6.689 1.00 94.31 83 GLU A O 1
ATOM 676 N N . ILE A 1 84 ? 12.282 6.511 7.391 1.00 92.19 84 ILE A N 1
ATOM 677 C CA . ILE A 1 84 ? 13.419 5.608 7.153 1.00 92.19 84 ILE A CA 1
ATOM 678 C C . ILE A 1 84 ? 13.752 5.512 5.658 1.00 92.19 84 ILE A C 1
ATOM 680 O O . ILE A 1 84 ? 14.922 5.547 5.268 1.00 92.19 84 ILE A O 1
ATOM 684 N N . ARG A 1 85 ? 12.732 5.355 4.809 1.00 91.50 85 ARG A N 1
ATOM 685 C CA . ARG A 1 85 ? 12.894 5.150 3.358 1.00 91.50 85 ARG A CA 1
ATOM 686 C C . ARG A 1 85 ? 13.083 6.462 2.598 1.00 91.50 85 ARG A C 1
ATOM 688 O O . ARG A 1 85 ? 13.632 6.458 1.492 1.00 91.50 85 ARG A O 1
ATOM 695 N N . GLY A 1 86 ? 12.639 7.572 3.180 1.00 91.94 86 GLY A N 1
ATOM 696 C CA . GLY A 1 86 ? 12.597 8.885 2.556 1.00 91.94 86 GLY A CA 1
ATOM 697 C C . GLY A 1 86 ? 11.712 8.915 1.308 1.00 91.94 86 GLY A C 1
ATOM 698 O O . GLY A 1 86 ? 10.900 8.027 1.050 1.00 91.94 86 GLY A O 1
ATOM 699 N N . ASN A 1 87 ? 11.893 9.954 0.487 1.00 91.62 87 ASN A N 1
ATOM 700 C CA . ASN A 1 87 ? 11.229 10.085 -0.817 1.00 91.62 87 ASN A CA 1
ATOM 701 C C . ASN A 1 87 ? 9.690 9.986 -0.747 1.00 91.62 87 ASN A C 1
ATOM 703 O O . ASN A 1 87 ? 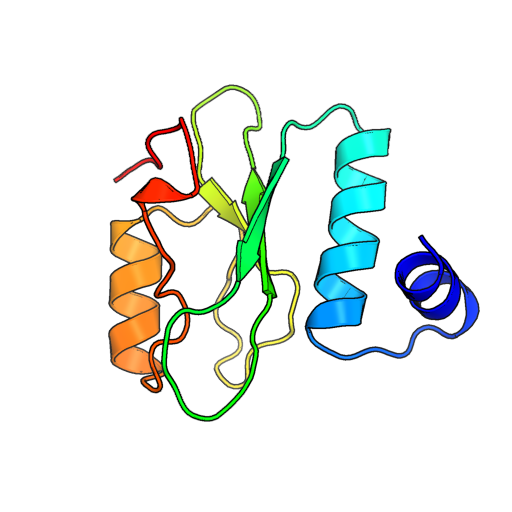9.062 9.477 -1.682 1.00 91.62 87 ASN A O 1
ATOM 707 N N . ASN A 1 88 ? 9.114 10.455 0.364 1.00 94.38 88 ASN A N 1
ATOM 708 C CA . ASN A 1 88 ? 7.678 10.466 0.622 1.00 94.38 88 ASN A CA 1
ATOM 709 C C . ASN A 1 88 ? 7.028 9.083 0.448 1.00 94.38 88 ASN A C 1
ATOM 711 O O . ASN A 1 88 ? 5.966 8.981 -0.153 1.00 94.38 88 ASN A O 1
ATOM 715 N N . TYR A 1 89 ? 7.699 8.012 0.888 1.00 93.31 89 TYR A N 1
ATOM 716 C CA . TYR A 1 89 ? 7.362 6.635 0.514 1.00 93.31 89 TYR A CA 1
ATOM 717 C C . TYR A 1 89 ? 5.871 6.276 0.657 1.00 93.31 89 TYR A C 1
ATOM 719 O O . TYR A 1 89 ? 5.300 5.799 -0.321 1.00 93.31 89 TYR A O 1
ATOM 727 N N . TYR A 1 90 ? 5.248 6.569 1.803 1.00 95.56 90 TYR A N 1
ATOM 728 C CA . TYR A 1 90 ? 3.815 6.360 2.050 1.00 95.56 90 TYR A CA 1
ATOM 729 C C . TYR A 1 90 ? 3.037 7.664 2.259 1.00 95.56 90 TYR A C 1
ATOM 731 O O . TYR A 1 90 ? 2.019 7.670 2.937 1.00 95.56 90 TYR A O 1
ATOM 739 N N . VAL A 1 91 ? 3.488 8.782 1.687 1.00 96.81 91 VAL A N 1
ATOM 740 C CA . VAL A 1 91 ? 2.709 10.032 1.724 1.00 96.81 91 VAL A CA 1
ATOM 741 C C . VAL A 1 91 ? 1.659 9.984 0.625 1.00 96.81 91 VAL A C 1
ATOM 743 O O . VAL A 1 91 ? 1.992 9.679 -0.519 1.00 96.81 91 VAL A O 1
ATOM 746 N N . TYR A 1 92 ? 0.414 10.301 0.951 1.00 96.44 92 TYR A N 1
ATOM 747 C CA . TYR A 1 92 ? -0.716 10.338 0.026 1.00 96.44 92 TYR A CA 1
ATOM 748 C C . TYR A 1 92 ? -1.660 11.484 0.403 1.00 96.44 92 TYR A C 1
ATOM 750 O O . TYR A 1 92 ? -1.629 11.981 1.530 1.00 96.44 92 TYR A O 1
ATOM 758 N N . ASP A 1 93 ? -2.509 11.887 -0.540 1.00 95.62 93 ASP A N 1
ATOM 759 C CA . ASP A 1 93 ? -3.537 12.894 -0.290 1.00 95.62 93 ASP A CA 1
ATOM 760 C C . ASP A 1 93 ? -4.630 12.305 0.615 1.00 95.62 93 ASP A C 1
ATOM 762 O O . ASP A 1 93 ? -5.463 11.513 0.167 1.00 95.62 93 ASP A O 1
ATOM 766 N N . LYS A 1 94 ? -4.646 12.697 1.893 1.00 93.38 94 LYS A N 1
ATOM 767 C CA . LYS A 1 94 ? -5.641 12.221 2.871 1.00 93.38 94 LYS A CA 1
ATOM 768 C C . LYS A 1 94 ? -7.070 12.659 2.533 1.00 93.38 94 LYS A C 1
ATOM 770 O O . LYS A 1 94 ? -8.012 12.053 3.022 1.00 93.38 94 LYS A O 1
ATOM 775 N N . THR A 1 95 ? -7.251 13.671 1.681 1.00 94.69 95 THR A N 1
ATOM 776 C CA . THR A 1 95 ? -8.584 14.096 1.221 1.00 94.69 95 THR A CA 1
ATOM 777 C C . THR A 1 95 ? -9.141 13.210 0.106 1.00 94.69 95 THR A C 1
ATOM 779 O O . THR A 1 95 ? -10.311 13.330 -0.247 1.00 94.69 95 THR A O 1
ATOM 782 N N . SER A 1 96 ? -8.321 12.299 -0.435 1.00 91.06 96 SER A N 1
ATOM 783 C CA . SER A 1 96 ? -8.730 11.346 -1.473 1.00 91.06 96 SER A CA 1
ATOM 784 C C . SER A 1 96 ? -9.448 10.102 -0.935 1.00 91.06 96 SER A C 1
ATOM 786 O O . SER A 1 96 ? -9.923 9.288 -1.729 1.00 91.06 96 SER A O 1
ATOM 788 N N . ILE A 1 97 ? -9.534 9.952 0.391 1.00 94.38 97 ILE A N 1
ATOM 789 C CA . ILE A 1 97 ? -10.183 8.826 1.064 1.00 94.38 97 ILE A CA 1
ATOM 790 C C . ILE A 1 97 ? -11.242 9.311 2.057 1.00 94.38 97 ILE A C 1
ATOM 792 O O . ILE A 1 97 ? -11.057 10.318 2.731 1.00 94.38 97 ILE A O 1
ATOM 796 N N . ASP A 1 98 ? -12.329 8.549 2.182 1.00 94.75 98 ASP A N 1
ATOM 797 C CA . ASP A 1 98 ? -13.427 8.821 3.125 1.00 94.75 98 ASP A CA 1
ATOM 798 C C . ASP A 1 98 ? -13.332 7.957 4.401 1.00 94.75 98 ASP A C 1
ATOM 800 O O . ASP A 1 98 ? -14.320 7.749 5.107 1.00 94.75 98 ASP A O 1
ATOM 804 N N . VAL A 1 99 ? -12.147 7.406 4.683 1.00 95.12 99 VAL A N 1
ATOM 805 C CA . VAL A 1 99 ? -11.892 6.500 5.812 1.00 95.12 99 VAL A CA 1
ATOM 806 C C . VAL A 1 99 ? -10.735 7.008 6.659 1.00 95.12 99 VAL A C 1
ATOM 808 O O . VAL A 1 99 ? -9.861 7.716 6.163 1.00 95.12 99 VAL A O 1
ATOM 811 N N . THR A 1 100 ? -10.715 6.606 7.927 1.00 95.19 100 THR A N 1
ATOM 812 C CA . THR A 1 100 ? -9.622 6.909 8.854 1.00 95.19 100 THR A CA 1
ATOM 813 C C . THR A 1 100 ? -8.796 5.642 9.065 1.00 95.19 100 THR A C 1
ATOM 815 O O . THR A 1 100 ? -9.349 4.667 9.578 1.00 95.19 100 THR A O 1
ATOM 818 N N . PRO A 1 101 ? -7.519 5.61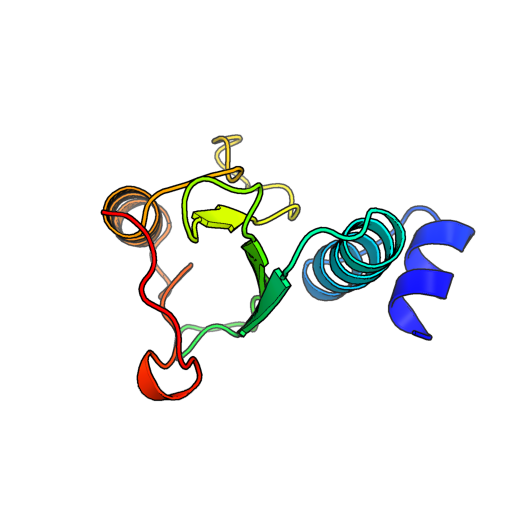9 8.648 1.00 95.44 101 PRO A N 1
ATOM 819 C CA . PRO A 1 101 ? -6.603 4.540 8.993 1.00 95.44 101 PRO A CA 1
ATOM 820 C C . PRO A 1 101 ? -6.372 4.446 10.501 1.00 95.44 101 PRO A C 1
ATOM 822 O O . PRO A 1 101 ? -6.481 5.440 11.217 1.00 95.44 101 PRO A O 1
ATOM 825 N N . GLU A 1 102 ? -6.045 3.248 10.968 1.00 97.25 102 GLU A N 1
ATOM 826 C CA . GLU A 1 102 ? -5.691 3.005 12.366 1.00 97.25 102 GLU A CA 1
ATOM 827 C C . GLU A 1 102 ? -4.327 3.620 12.713 1.00 97.25 102 GLU A C 1
ATOM 829 O O . GLU A 1 102 ? -3.451 3.712 11.853 1.00 97.25 102 GLU A O 1
ATOM 834 N N . GLU A 1 103 ? -4.147 4.021 13.975 1.00 93.12 103 GLU A N 1
ATOM 835 C CA . GLU A 1 103 ? -2.960 4.734 14.493 1.00 93.12 103 GLU A CA 1
ATOM 836 C C . GLU A 1 103 ? -1.878 3.816 15.067 1.00 93.12 103 GLU A C 1
ATOM 838 O O . GLU A 1 103 ? -2.197 2.897 15.853 1.00 93.12 103 GLU A O 1
#

Secondary structure (DSSP, 8-state):
-HHHHHHHHHS---HHHHHHHHHHHHHHHT-EEEEEE--SSSS--EEEEEESSS-EEEE--SPPTT----SSB-HHHHHHHHHHH-TTTT---GGG-SS-B--

pLDDT: mean 93.51, std 4.22, range [67.62, 98.12]